Protein AF-A0A2G5CGD6-F1 (afdb_monomer)

Mean predicted aligned error: 4.21 Å

pLDDT: mean 94.42, std 10.47, range [43.81, 98.75]

Solvent-accessible surface area (backbone atoms only — not comparable to full-atom values): 9700 Å² total; per-residue (Å²): 124,55,74,53,76,48,83,52,104,82,38,37,39,38,39,39,47,51,55,58,67,79,51,92,85,77,51,58,48,74,45,61,52,76,51,78,54,90,46,70,23,80,48,37,36,32,31,22,51,91,56,58,60,70,45,85,43,50,58,86,62,54,93,91,53,92,64,80,85,85,45,85,61,73,75,45,54,42,67,26,44,38,27,39,35,39,46,40,100,57,36,26,47,39,38,36,45,78,50,76,33,44,30,38,47,91,47,61,27,31,39,36,38,46,75,51,71,39,35,80,59,54,88,85,82,75,84,86,57,40,56,60,62,64,48,72,56,97,91,46,71,43,42,49,63,51,72,52,47,36,35,40,39,78,30,52,61,88,56,44,65,59,54,78,71,71,109

Organism: Aquilegia coerulea (NCBI:txid218851)

Secondary structure (DSSP, 8-state):
-EEEEEEETTEEEEEEEE-PPP-TTS--EEEEEEEE-----TTEEEEESTTS-EEEEETT--SSS----S-TTGGG-EEESSEEEEE-SSEEEEEEESS-EEEE--STTEEEEEEEEE-SS--SSS--S-S--EEEETTEEEE--EEEEEEEEEEETTTHHHHHHH-

Nearest PDB structures (foldseek):
  6b9o-assembly1_B  TM=9.948E-01  e=2.318E-19  Canavalia ensiformis
  6b9o-assembly1_A  TM=9.807E-01  e=3.921E-19  Canavalia ensiformis
  6b9p-assembly1_A  TM=9.808E-01  e=7.368E-19  Canavalia ensiformis
  6b9p-assembly1_B  TM=9.809E-01  e=3.210E-18  Canavalia ensiformis
  1o7d-assembly1_D  TM=9.656E-01  e=1.856E-15  Bos taurus

InterPro domains:
  IPR011013 Galactose mutarotase-like domain superfamily [SSF74650] (10-166)
  IPR011682 Glycosyl hydrolase family 38, C-terminal [PF07748] (28-124)
  IPR050843 Glycosyl Hydrolase Family 38 [PTHR11607] (11-166)

Structure (mmCIF, N/CA/C/O backbone):
data_AF-A0A2G5CGD6-F1
#
_entry.id   AF-A0A2G5CGD6-F1
#
loop_
_atom_site.group_PDB
_atom_site.id
_atom_site.type_symbol
_atom_site.label_atom_id
_atom_site.label_alt_id
_atom_site.label_comp_id
_atom_site.label_asym_id
_atom_site.label_entity_id
_atom_site.label_seq_id
_atom_site.pdbx_PDB_ins_code
_atom_site.Cartn_x
_atom_site.Cartn_y
_atom_site.Cartn_z
_atom_site.occupancy
_atom_site.B_iso_or_equiv
_atom_site.auth_seq_id
_atom_site.auth_comp_id
_atom_site.auth_asym_id
_atom_site.auth_atom_id
_atom_site.pdbx_PDB_model_num
ATOM 1 N N . MET A 1 1 ? 9.166 -13.775 -2.933 1.00 46.34 1 MET A N 1
ATOM 2 C CA . MET A 1 1 ? 9.048 -12.728 -1.897 1.00 46.34 1 MET A CA 1
ATOM 3 C C . MET A 1 1 ? 9.377 -13.369 -0.567 1.00 46.34 1 MET A C 1
ATOM 5 O O . MET A 1 1 ? 8.774 -14.384 -0.250 1.00 46.34 1 MET A O 1
ATOM 9 N N . TYR A 1 2 ? 10.344 -12.824 0.164 1.00 43.81 2 TYR A N 1
ATOM 10 C CA . TYR A 1 2 ? 10.668 -13.273 1.518 1.00 43.81 2 TYR A CA 1
ATOM 11 C C . TYR A 1 2 ? 10.328 -12.149 2.487 1.00 43.81 2 TYR A C 1
ATOM 13 O O . TYR A 1 2 ? 10.689 -11.003 2.223 1.00 43.81 2 TYR A O 1
ATOM 21 N N . VAL A 1 3 ? 9.619 -12.485 3.565 1.00 51.88 3 VAL A N 1
ATOM 22 C CA . VAL A 1 3 ? 9.315 -11.569 4.662 1.00 51.88 3 VAL A CA 1
ATOM 23 C C . VAL A 1 3 ? 9.821 -12.190 5.959 1.00 51.88 3 VAL A C 1
ATOM 25 O O . VAL A 1 3 ? 9.337 -13.248 6.353 1.00 51.88 3 VAL A O 1
ATOM 28 N N . CYS A 1 4 ? 10.802 -11.556 6.604 1.00 49.88 4 CYS A N 1
ATOM 29 C CA . CYS A 1 4 ? 11.382 -12.038 7.863 1.00 49.88 4 CYS A CA 1
ATOM 30 C C . CYS A 1 4 ? 10.932 -11.140 9.026 1.00 49.88 4 CYS A C 1
ATOM 32 O O . CYS A 1 4 ? 11.320 -9.964 9.041 1.00 49.88 4 CYS A O 1
ATOM 34 N N . PRO A 1 5 ? 10.136 -11.660 9.980 1.00 54.00 5 PRO A N 1
ATOM 35 C CA . PRO A 1 5 ? 9.708 -10.900 11.146 1.00 54.00 5 PRO A CA 1
ATOM 36 C C . PRO A 1 5 ? 10.813 -10.852 12.212 1.00 54.00 5 PRO A C 1
ATOM 38 O O . PRO A 1 5 ? 11.224 -11.890 12.724 1.00 54.00 5 PRO A O 1
ATOM 41 N N . ASN A 1 6 ? 11.248 -9.648 12.591 1.00 56.56 6 ASN A N 1
ATOM 42 C CA . ASN A 1 6 ? 12.047 -9.420 13.801 1.00 56.56 6 ASN A CA 1
ATOM 43 C C . ASN A 1 6 ? 11.151 -8.806 14.885 1.00 56.56 6 ASN A C 1
ATOM 45 O O . ASN A 1 6 ? 10.452 -7.821 14.630 1.00 56.56 6 ASN A O 1
ATOM 49 N N . MET A 1 7 ? 11.162 -9.386 16.088 1.00 49.62 7 MET A N 1
ATOM 50 C CA . MET A 1 7 ? 10.344 -8.933 17.215 1.00 49.62 7 MET A CA 1
ATOM 51 C C . MET A 1 7 ? 11.143 -7.967 18.094 1.00 49.62 7 MET A C 1
ATOM 53 O O . MET A 1 7 ? 12.133 -8.354 18.712 1.00 49.62 7 MET A O 1
ATOM 57 N N . TYR A 1 8 ? 10.689 -6.719 18.170 1.00 58.66 8 TYR A N 1
ATOM 58 C CA . TYR A 1 8 ? 11.123 -5.753 19.181 1.00 58.66 8 TYR A CA 1
ATOM 59 C C . TYR A 1 8 ? 9.994 -5.592 20.209 1.00 58.66 8 TYR A C 1
ATOM 61 O O . TYR A 1 8 ? 8.863 -5.971 19.904 1.00 58.66 8 TYR A O 1
ATOM 69 N N . PRO A 1 9 ? 10.237 -5.037 21.413 1.00 66.44 9 PRO A N 1
ATOM 70 C CA . PRO A 1 9 ? 9.299 -5.134 22.540 1.00 66.44 9 PRO A CA 1
ATOM 71 C C . PRO A 1 9 ? 7.857 -4.677 22.258 1.00 66.44 9 PRO A C 1
ATOM 73 O O . PRO A 1 9 ? 6.958 -5.062 22.992 1.00 66.44 9 PRO A O 1
ATOM 76 N N . ASN A 1 10 ? 7.631 -3.873 21.209 1.00 80.12 10 ASN A N 1
ATOM 77 C CA . ASN A 1 10 ? 6.362 -3.190 20.963 1.00 80.12 10 ASN A CA 1
ATOM 78 C C . ASN A 1 10 ? 5.818 -3.286 19.520 1.00 80.12 10 ASN A C 1
ATOM 80 O O . ASN A 1 10 ? 4.765 -2.714 19.263 1.00 80.12 10 ASN A O 1
ATOM 84 N N . HIS A 1 11 ? 6.519 -3.911 18.564 1.00 87.06 11 HIS A N 1
ATOM 85 C CA . HIS A 1 11 ? 6.054 -4.052 17.170 1.00 87.06 11 HIS A CA 1
ATOM 86 C C . HIS A 1 11 ? 6.848 -5.129 16.411 1.00 87.06 11 HIS A C 1
ATOM 88 O O . HIS A 1 11 ? 7.942 -5.524 16.824 1.00 87.06 11 HIS A O 1
ATOM 94 N N . TYR A 1 12 ? 6.309 -5.566 15.274 1.00 91.81 12 TYR A N 1
ATOM 95 C CA . TYR A 1 12 ? 6.983 -6.461 14.335 1.00 91.81 12 TYR A CA 1
ATOM 96 C C . TYR A 1 12 ? 7.608 -5.659 13.196 1.00 91.81 12 TYR A C 1
ATOM 98 O O . TYR A 1 12 ? 6.935 -4.824 12.591 1.00 91.81 12 TYR A O 1
ATOM 106 N N . ILE A 1 13 ? 8.873 -5.935 12.878 1.00 92.75 13 ILE A N 1
ATOM 107 C CA . ILE A 1 13 ? 9.528 -5.417 11.669 1.00 92.75 13 ILE A CA 1
ATOM 108 C C . ILE A 1 13 ? 9.489 -6.503 10.606 1.00 92.75 13 ILE A C 1
ATOM 110 O O . ILE A 1 13 ? 10.028 -7.591 10.817 1.00 92.75 13 ILE A O 1
ATOM 114 N N . LEU A 1 14 ? 8.875 -6.203 9.468 1.00 94.00 14 LEU A N 1
ATOM 115 C CA . LEU A 1 14 ? 8.778 -7.095 8.325 1.00 94.00 14 LEU A CA 1
ATOM 116 C C . LEU A 1 14 ? 9.696 -6.574 7.220 1.00 94.00 14 LEU A C 1
ATOM 118 O O . LEU A 1 14 ? 9.377 -5.613 6.521 1.00 94.00 14 LEU A O 1
ATOM 122 N N . ASN A 1 15 ? 10.851 -7.222 7.084 1.00 96.19 15 ASN A N 1
ATOM 123 C CA . ASN A 1 15 ? 11.828 -6.923 6.040 1.00 96.19 15 ASN A CA 1
ATOM 124 C C . ASN A 1 15 ? 11.405 -7.629 4.754 1.00 96.19 15 ASN A C 1
ATOM 126 O O . ASN A 1 15 ? 11.118 -8.826 4.804 1.00 96.19 15 ASN A O 1
ATOM 130 N N . PHE A 1 16 ? 11.422 -6.944 3.614 1.00 96.31 16 PHE A N 1
ATOM 131 C CA . PHE A 1 16 ? 11.119 -7.539 2.315 1.00 96.31 16 PHE A CA 1
ATOM 132 C C . PHE A 1 16 ? 12.243 -7.327 1.302 1.00 96.31 16 PHE A C 1
ATOM 134 O O . PHE A 1 16 ? 12.952 -6.321 1.311 1.00 96.31 16 PHE A O 1
ATOM 141 N N . GLN A 1 17 ? 12.353 -8.280 0.378 1.00 98.00 17 GLN A N 1
ATOM 142 C CA . GLN A 1 17 ? 13.131 -8.167 -0.852 1.00 98.00 17 GLN A CA 1
ATOM 143 C C . GLN A 1 17 ? 12.253 -8.606 -2.028 1.00 98.00 17 GLN A C 1
ATOM 145 O O . GLN A 1 17 ? 11.727 -9.727 -2.035 1.00 98.00 17 GLN A O 1
ATOM 150 N N . VAL A 1 18 ? 12.081 -7.717 -3.009 1.00 98.06 18 VAL A N 1
ATOM 151 C CA . VAL A 1 18 ? 11.249 -7.950 -4.198 1.00 98.06 18 VAL A CA 1
ATOM 1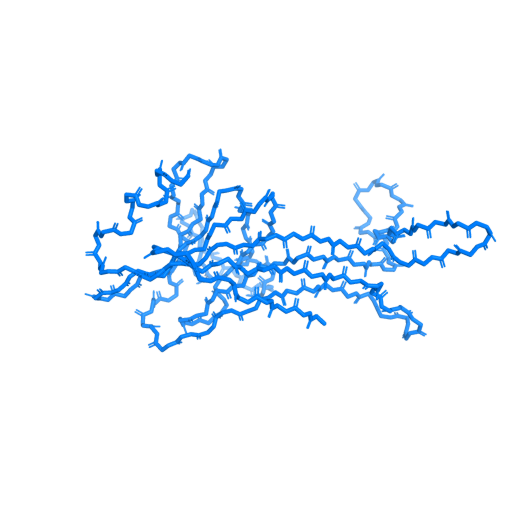52 C C . VAL A 1 18 ? 12.069 -7.664 -5.448 1.00 98.06 18 VAL A C 1
ATOM 154 O O . VAL A 1 18 ? 12.456 -6.528 -5.702 1.00 98.06 18 VAL A O 1
ATOM 157 N N . GLY A 1 19 ? 12.319 -8.714 -6.224 1.00 95.44 19 GLY A N 1
ATOM 158 C CA . GLY A 1 19 ? 13.006 -8.667 -7.509 1.00 95.44 19 GLY A CA 1
ATOM 159 C C . GLY A 1 19 ? 14.102 -9.737 -7.649 1.00 95.44 19 GLY A C 1
ATOM 160 O O . GLY A 1 19 ? 14.459 -10.364 -6.644 1.00 95.44 19 GLY A O 1
ATOM 161 N N . PRO A 1 20 ? 14.618 -9.948 -8.875 1.00 97.31 20 PRO A N 1
ATOM 162 C CA . PRO A 1 20 ? 14.135 -9.359 -10.129 1.00 97.31 20 PRO A CA 1
ATOM 163 C C . PRO A 1 20 ? 12.715 -9.838 -10.467 1.00 97.31 20 PRO A C 1
ATOM 165 O O . PRO A 1 20 ? 12.409 -11.020 -10.333 1.00 97.31 20 PRO A O 1
ATOM 168 N N . ILE A 1 21 ? 11.816 -8.927 -10.859 1.00 98.00 21 ILE A N 1
ATOM 169 C CA . ILE A 1 21 ? 10.455 -9.309 -11.271 1.00 98.00 21 ILE A CA 1
ATOM 170 C C . ILE A 1 21 ? 10.551 -9.922 -12.678 1.00 98.00 21 ILE A C 1
ATOM 172 O O . ILE A 1 21 ? 10.975 -9.205 -13.595 1.00 98.00 21 ILE A O 1
ATOM 176 N N . PRO A 1 22 ? 10.197 -11.210 -12.867 1.00 97.06 22 PRO A N 1
ATOM 177 C CA . PRO A 1 22 ? 10.330 -11.877 -14.158 1.00 97.06 22 PRO A CA 1
ATOM 178 C C . PRO A 1 22 ? 9.308 -11.324 -15.150 1.00 97.06 22 PRO A C 1
ATOM 180 O O . PRO A 1 22 ? 8.155 -11.082 -14.786 1.00 97.06 22 PRO A O 1
ATOM 183 N N . ILE A 1 23 ? 9.734 -11.136 -16.398 1.00 96.94 23 ILE A N 1
ATOM 184 C CA . ILE A 1 23 ? 8.904 -10.608 -17.496 1.00 96.94 23 ILE A CA 1
ATOM 185 C C . ILE A 1 23 ? 8.997 -11.460 -18.768 1.00 96.94 23 ILE A C 1
ATOM 187 O O . ILE A 1 23 ? 8.475 -11.064 -19.805 1.00 96.94 23 ILE A O 1
ATOM 191 N N . ASP A 1 24 ? 9.653 -12.621 -18.700 1.00 96.38 24 ASP A N 1
ATOM 192 C CA . ASP A 1 24 ? 9.881 -13.505 -19.856 1.00 96.38 24 ASP A CA 1
ATOM 193 C C . ASP A 1 24 ? 8.571 -14.091 -20.412 1.00 96.38 24 ASP A C 1
ATOM 195 O O . ASP A 1 24 ? 8.513 -14.556 -21.545 1.00 96.38 24 ASP A O 1
ATOM 199 N N . ASP A 1 25 ? 7.499 -14.028 -19.619 1.00 97.25 25 ASP A N 1
ATOM 200 C CA . ASP A 1 25 ? 6.131 -14.373 -20.004 1.00 97.25 25 ASP A CA 1
ATOM 201 C C . ASP A 1 25 ? 5.403 -13.253 -20.770 1.00 97.25 25 ASP A C 1
ATOM 203 O O . ASP A 1 25 ? 4.252 -13.432 -21.164 1.00 97.25 25 ASP A O 1
ATOM 207 N N . GLY A 1 26 ? 6.038 -12.094 -20.973 1.00 97.19 26 GLY A N 1
ATOM 208 C CA . GLY A 1 26 ? 5.420 -10.934 -21.616 1.00 97.19 26 GLY A CA 1
ATOM 209 C C . GLY A 1 26 ? 4.326 -10.270 -20.772 1.00 97.19 26 GLY A C 1
ATOM 210 O O . GLY A 1 26 ? 3.532 -9.495 -21.307 1.00 97.19 26 GLY A O 1
ATOM 211 N N . ILE A 1 27 ? 4.266 -10.548 -19.463 1.00 97.88 27 ILE A N 1
ATOM 212 C CA . ILE A 1 27 ? 3.242 -10.019 -18.554 1.00 97.88 27 ILE A CA 1
ATOM 213 C C . ILE A 1 27 ? 3.889 -9.071 -17.538 1.00 97.88 27 ILE A C 1
ATOM 215 O O . ILE A 1 27 ? 4.728 -9.478 -16.730 1.00 97.88 27 ILE A O 1
ATOM 219 N N . GLY A 1 28 ? 3.455 -7.806 -17.539 1.00 97.75 28 GLY A N 1
ATOM 220 C CA . GLY A 1 28 ? 3.799 -6.834 -16.496 1.00 97.75 28 GLY A CA 1
ATOM 221 C C . GLY A 1 28 ? 3.198 -7.221 -15.141 1.00 97.75 28 GLY A C 1
ATOM 222 O O . GLY A 1 28 ? 2.097 -7.768 -15.080 1.00 97.75 28 GLY A O 1
ATOM 223 N N . LYS A 1 29 ? 3.920 -6.965 -14.048 1.00 98.50 29 LYS A N 1
ATOM 224 C CA . LYS A 1 29 ? 3.542 -7.415 -12.700 1.00 98.50 29 LYS A CA 1
ATOM 225 C C . LYS A 1 29 ? 3.669 -6.290 -11.687 1.00 98.50 29 LYS A C 1
ATOM 227 O O . LYS A 1 29 ? 4.670 -5.576 -11.643 1.00 98.50 29 LYS A O 1
ATOM 232 N N . GLU A 1 30 ? 2.672 -6.201 -10.821 1.00 98.38 30 GLU A N 1
ATOM 233 C CA . GLU A 1 30 ? 2.642 -5.319 -9.660 1.00 98.38 30 GLU A CA 1
ATOM 234 C C . GLU A 1 30 ? 2.560 -6.208 -8.418 1.00 98.38 30 GLU A C 1
ATOM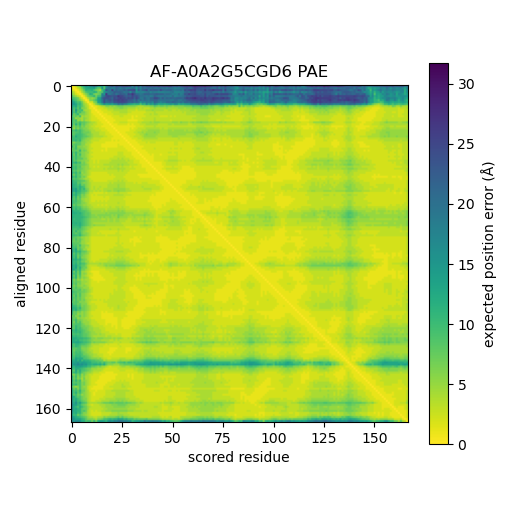 236 O O . GLU A 1 30 ? 1.640 -7.010 -8.271 1.00 98.38 30 GLU A O 1
ATOM 241 N N . VAL A 1 31 ? 3.572 -6.138 -7.559 1.00 98.31 31 VAL A N 1
ATOM 242 C CA . VAL A 1 31 ? 3.731 -7.031 -6.409 1.00 98.31 31 VAL A CA 1
ATOM 243 C C . VAL A 1 31 ? 3.267 -6.307 -5.157 1.00 98.31 31 VAL A C 1
ATOM 245 O O . VAL A 1 31 ? 3.812 -5.261 -4.802 1.00 98.31 31 VAL A O 1
ATOM 248 N N . ALA A 1 32 ? 2.300 -6.893 -4.458 1.00 97.94 32 ALA A N 1
ATOM 249 C CA . ALA A 1 32 ? 1.792 -6.386 -3.192 1.00 97.94 32 ALA A CA 1
ATOM 250 C C . ALA A 1 32 ? 1.976 -7.403 -2.060 1.00 97.94 32 ALA A C 1
ATOM 252 O O . ALA A 1 32 ? 1.938 -8.614 -2.278 1.00 97.94 32 ALA A O 1
ATOM 253 N N . THR A 1 33 ? 2.165 -6.898 -0.842 1.00 97.88 33 THR A N 1
ATOM 254 C CA . THR A 1 33 ? 1.980 -7.679 0.386 1.00 97.88 33 THR A CA 1
ATOM 255 C C . THR A 1 33 ? 0.541 -7.532 0.850 1.00 97.88 33 THR A C 1
ATOM 257 O O . THR A 1 33 ? -0.010 -6.434 0.784 1.00 97.88 33 THR A O 1
ATOM 260 N N . GLN A 1 34 ? -0.047 -8.610 1.355 1.00 97.88 34 GLN A N 1
ATOM 261 C CA . GLN A 1 34 ? -1.403 -8.620 1.887 1.00 97.88 34 GLN A CA 1
ATOM 262 C C . GLN A 1 34 ? -1.377 -9.149 3.322 1.00 97.88 34 GLN A C 1
ATOM 264 O O . GLN A 1 34 ? -0.803 -10.201 3.599 1.00 97.88 34 GLN A O 1
ATOM 269 N N . ILE A 1 35 ? -1.989 -8.401 4.234 1.00 97.56 35 ILE A N 1
ATOM 270 C CA . ILE A 1 35 ? -2.135 -8.743 5.646 1.00 97.56 35 ILE A CA 1
ATOM 271 C C . ILE A 1 35 ? -3.618 -8.979 5.894 1.00 97.56 35 ILE A C 1
ATOM 273 O O . ILE A 1 35 ? -4.422 -8.057 5.760 1.00 97.56 35 ILE A O 1
ATOM 277 N N . THR A 1 36 ? -3.965 -10.207 6.267 1.00 97.81 36 THR A N 1
ATOM 278 C CA . THR A 1 36 ? -5.355 -10.642 6.429 1.00 97.81 36 THR A CA 1
ATOM 279 C C . THR A 1 36 ? -5.617 -11.047 7.871 1.00 97.81 36 THR A C 1
ATOM 281 O O . THR A 1 36 ? -4.860 -11.809 8.472 1.00 97.81 36 THR A O 1
ATOM 284 N N . THR A 1 37 ? -6.711 -10.540 8.422 1.00 97.50 37 THR A N 1
ATOM 285 C CA . THR A 1 37 ? -7.211 -10.819 9.765 1.00 97.50 37 THR A CA 1
ATOM 286 C C . THR A 1 37 ? -8.706 -11.122 9.711 1.00 97.50 37 THR A C 1
ATOM 288 O O . THR A 1 37 ? -9.355 -11.013 8.673 1.00 97.50 37 THR A O 1
ATOM 291 N N . THR A 1 38 ? -9.281 -11.495 10.851 1.00 97.50 38 THR A N 1
ATOM 292 C CA . THR A 1 38 ? -10.728 -11.698 11.002 1.00 97.50 38 THR A CA 1
ATOM 293 C C . THR A 1 38 ? -11.462 -10.437 11.482 1.00 97.50 38 THR A C 1
ATOM 295 O O . THR A 1 38 ? -12.601 -10.536 11.943 1.00 97.50 38 THR A O 1
ATOM 298 N N . MET A 1 39 ? -10.814 -9.264 11.448 1.00 97.81 39 MET A N 1
ATOM 299 C CA . MET A 1 39 ? -11.381 -8.009 11.955 1.00 97.81 39 MET A CA 1
ATOM 300 C C . MET A 1 39 ? -12.576 -7.551 11.115 1.00 97.81 39 MET A C 1
ATOM 302 O O . MET A 1 39 ? -12.530 -7.521 9.884 1.00 97.81 39 MET A O 1
ATOM 306 N N . LYS A 1 40 ? -13.645 -7.124 11.790 1.00 98.00 40 LYS A N 1
ATOM 307 C CA . LYS A 1 40 ? -14.856 -6.600 11.141 1.00 98.00 40 LYS A CA 1
ATOM 308 C C . LYS A 1 40 ? -14.737 -5.092 10.954 1.00 98.00 40 LYS A C 1
ATOM 310 O O . LYS A 1 40 ? -15.201 -4.317 11.782 1.00 98.00 40 LYS A O 1
ATOM 315 N N . THR A 1 41 ? -14.110 -4.703 9.854 1.00 98.06 41 THR A N 1
ATOM 316 C CA . THR A 1 41 ? -13.737 -3.308 9.551 1.00 98.06 41 THR A CA 1
ATOM 317 C C . THR A 1 41 ? -14.802 -2.540 8.773 1.00 98.06 41 THR A C 1
ATOM 319 O O . THR A 1 41 ? -14.696 -1.326 8.618 1.00 98.06 41 THR A O 1
ATOM 322 N N . ASN A 1 42 ? -15.855 -3.217 8.299 1.00 98.00 42 ASN A N 1
ATOM 323 C CA . ASN A 1 42 ? -17.004 -2.607 7.631 1.00 98.00 42 ASN A CA 1
ATOM 324 C C . ASN A 1 42 ? -16.575 -1.671 6.490 1.00 98.00 42 ASN A C 1
ATOM 326 O O . ASN A 1 42 ? -16.908 -0.479 6.476 1.00 98.00 42 ASN A O 1
ATOM 330 N N . LYS A 1 43 ? -15.769 -2.207 5.563 1.00 98.31 43 LYS A N 1
ATOM 331 C CA . LYS A 1 43 ? -15.201 -1.492 4.407 1.00 98.31 43 LYS A CA 1
ATOM 332 C C . LYS A 1 43 ? -14.320 -0.279 4.740 1.00 98.31 43 LYS A C 1
ATOM 334 O O . LYS A 1 43 ? -13.949 0.453 3.821 1.00 98.31 43 LYS A O 1
ATOM 339 N N . THR A 1 44 ? -14.021 -0.030 6.013 1.00 98.62 44 THR A N 1
ATOM 340 C CA . THR A 1 44 ? -13.358 1.190 6.476 1.00 98.62 44 THR A CA 1
ATOM 341 C C . THR A 1 44 ? -11.899 0.928 6.814 1.00 98.62 44 THR A C 1
ATOM 343 O O . THR A 1 44 ? -11.564 -0.025 7.513 1.00 98.62 44 THR A O 1
ATOM 346 N N . PHE A 1 45 ? -11.038 1.827 6.358 1.00 98.75 45 PHE A N 1
ATOM 347 C CA . PHE A 1 45 ? -9.629 1.886 6.723 1.00 98.75 45 PHE A CA 1
ATOM 348 C C . PHE A 1 45 ? -9.171 3.344 6.705 1.00 98.75 45 PHE A C 1
ATOM 350 O O . PHE A 1 45 ? -9.902 4.233 6.266 1.00 98.75 45 PHE A O 1
ATOM 357 N N . TYR A 1 46 ? -7.970 3.612 7.192 1.00 98.75 46 TYR A N 1
ATOM 358 C CA . TYR A 1 46 ? -7.458 4.965 7.350 1.00 98.75 46 TYR A CA 1
ATOM 359 C C . TYR A 1 46 ? -6.052 5.052 6.782 1.00 98.75 46 TYR A C 1
ATOM 361 O O . TYR A 1 46 ? -5.234 4.165 7.009 1.00 98.75 46 TYR A O 1
ATOM 369 N N . THR A 1 47 ? -5.762 6.133 6.065 1.00 98.75 47 THR A N 1
ATOM 370 C CA . THR A 1 47 ? -4.446 6.380 5.460 1.00 98.75 47 THR A CA 1
ATOM 371 C C . THR A 1 47 ? -3.966 7.768 5.834 1.00 98.75 47 THR A C 1
ATOM 373 O O . THR A 1 47 ? -4.784 8.685 5.935 1.00 98.75 47 THR A O 1
ATOM 376 N N . ASP A 1 48 ? -2.664 7.957 6.001 1.00 98.50 48 ASP A N 1
ATOM 377 C CA . ASP A 1 48 ? -2.120 9.293 6.231 1.00 98.50 48 ASP A CA 1
ATOM 378 C C . ASP A 1 48 ? -2.282 10.226 5.014 1.00 98.50 48 ASP A C 1
ATOM 380 O O . ASP A 1 48 ? -2.479 9.788 3.877 1.00 98.50 48 ASP A O 1
ATOM 384 N N . SER A 1 49 ? -2.176 11.530 5.264 1.00 98.12 49 SER A N 1
ATOM 385 C CA . SER A 1 49 ? -1.946 12.558 4.252 1.00 98.12 49 SER A CA 1
ATOM 386 C C . SER A 1 49 ? -0.576 13.182 4.485 1.00 98.12 49 SER A C 1
ATOM 388 O O . SER A 1 49 ? -0.396 13.956 5.427 1.00 98.12 49 SER A O 1
ATOM 390 N N . ASN A 1 50 ? 0.398 12.840 3.638 1.00 97.31 50 ASN A N 1
ATOM 391 C CA . ASN A 1 50 ? 1.776 13.348 3.709 1.00 97.31 50 ASN A CA 1
ATOM 392 C C . ASN A 1 50 ? 2.414 13.184 5.103 1.00 97.31 50 ASN A C 1
ATOM 394 O O . ASN A 1 50 ? 3.094 14.082 5.596 1.00 97.31 50 ASN A O 1
ATOM 398 N N . GLY A 1 51 ? 2.141 12.061 5.767 1.00 95.50 51 GLY A N 1
ATOM 399 C CA . GLY A 1 51 ? 2.631 11.754 7.109 1.00 95.50 51 GLY A CA 1
ATOM 400 C C . GLY A 1 51 ? 1.978 12.541 8.248 1.00 95.50 51 GLY A C 1
ATOM 401 O O . GLY A 1 51 ? 2.422 12.458 9.394 1.00 95.50 51 GLY A O 1
ATOM 402 N N . ARG A 1 52 ? 0.911 13.295 7.967 1.00 95.75 52 ARG A N 1
ATOM 403 C CA . ARG A 1 52 ? 0.171 14.086 8.957 1.00 95.75 52 ARG A CA 1
ATOM 404 C C . ARG A 1 52 ? -1.138 13.397 9.312 1.00 95.75 52 ARG A C 1
ATOM 406 O O . ARG A 1 52 ? -1.109 12.305 9.873 1.00 95.75 52 ARG A O 1
ATOM 413 N N . ASP A 1 53 ? -2.275 14.036 9.089 1.00 97.44 53 ASP A N 1
ATOM 414 C CA . ASP A 1 53 ? -3.589 13.552 9.499 1.00 97.44 53 ASP A CA 1
ATOM 415 C C . ASP A 1 53 ? -3.956 12.225 8.829 1.00 97.44 53 ASP A C 1
ATOM 417 O O . ASP A 1 53 ? -3.595 11.976 7.680 1.00 97.44 53 ASP A O 1
ATOM 421 N N . PHE A 1 54 ? -4.680 11.372 9.558 1.00 98.25 54 PHE A N 1
ATOM 422 C CA . PHE A 1 54 ? -5.255 10.151 9.001 1.00 98.25 54 PHE A CA 1
ATOM 423 C C . PHE A 1 54 ? -6.646 10.451 8.452 1.00 98.25 54 PHE A C 1
ATOM 425 O O . PHE A 1 54 ? -7.504 10.984 9.153 1.00 98.25 54 PHE A O 1
ATOM 432 N N . ILE A 1 55 ? -6.869 10.083 7.196 1.00 98.38 55 ILE A N 1
ATOM 433 C CA . ILE A 1 55 ? -8.130 10.285 6.493 1.00 98.38 55 ILE A CA 1
ATOM 434 C C . ILE A 1 55 ? -8.863 8.950 6.414 1.00 98.38 55 ILE A C 1
ATOM 436 O O . ILE A 1 55 ? -8.304 7.947 5.966 1.00 98.38 55 ILE A O 1
ATOM 440 N N . LYS A 1 56 ? -10.138 8.957 6.811 1.00 98.56 56 LYS A N 1
ATOM 441 C CA . LYS A 1 56 ? -11.037 7.812 6.670 1.00 98.56 56 LYS A CA 1
ATOM 442 C C . LYS A 1 56 ? -11.288 7.507 5.194 1.00 98.56 56 LYS A C 1
ATOM 444 O O . LYS A 1 56 ? -11.710 8.377 4.431 1.00 98.56 56 LYS A O 1
ATOM 449 N N . ARG A 1 57 ? -11.069 6.256 4.806 1.00 98.50 57 ARG A N 1
ATOM 450 C CA . ARG A 1 57 ? -11.348 5.695 3.483 1.00 98.50 57 ARG A CA 1
ATOM 451 C C . ARG A 1 57 ? -12.431 4.630 3.620 1.00 98.50 57 ARG A C 1
ATOM 453 O O . ARG A 1 57 ? -12.427 3.853 4.571 1.00 98.50 57 ARG A O 1
ATOM 460 N N . ILE A 1 58 ? -13.369 4.610 2.678 1.00 98.56 58 ILE A N 1
ATOM 461 C CA . ILE A 1 58 ? -14.428 3.600 2.599 1.00 98.56 58 ILE A CA 1
ATOM 462 C C . ILE A 1 58 ? -14.324 2.965 1.213 1.00 98.56 58 ILE A C 1
ATOM 464 O O . ILE A 1 58 ? -14.354 3.682 0.209 1.00 98.56 58 ILE A O 1
ATOM 468 N N . ARG A 1 59 ? -14.168 1.637 1.159 1.00 98.50 59 ARG A N 1
ATOM 469 C CA . ARG A 1 59 ? -14.079 0.889 -0.104 1.00 98.50 59 ARG A CA 1
ATOM 470 C C . ARG A 1 59 ? -15.317 1.156 -0.968 1.00 98.50 59 ARG A C 1
ATOM 472 O O . ARG A 1 59 ? -16.441 1.068 -0.473 1.00 98.50 59 ARG A O 1
ATOM 479 N N . ASP A 1 60 ? -15.086 1.460 -2.245 1.00 98.31 60 ASP A N 1
ATOM 480 C CA . ASP A 1 60 ? -16.102 1.744 -3.268 1.00 98.31 60 ASP A CA 1
ATOM 481 C C . ASP A 1 60 ? -16.994 2.964 -2.975 1.00 98.31 60 ASP A C 1
ATOM 483 O O . ASP A 1 60 ? -18.156 3.008 -3.373 1.00 98.31 60 ASP A O 1
ATOM 487 N N . PHE A 1 61 ? -16.458 3.980 -2.291 1.00 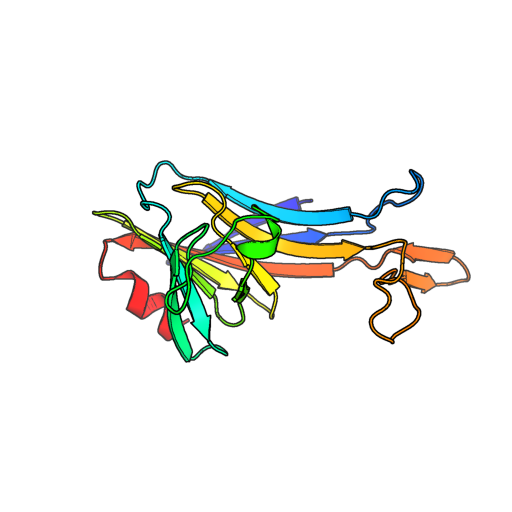98.31 61 PHE A N 1
ATOM 488 C CA . PHE A 1 61 ? -17.227 5.159 -1.884 1.00 98.31 61 PHE A CA 1
ATOM 489 C C . PHE A 1 61 ? -16.495 6.481 -2.151 1.00 98.31 61 PHE A C 1
ATOM 491 O O . PHE A 1 61 ? -15.261 6.556 -2.119 1.00 98.31 61 PHE A O 1
ATOM 498 N N . ARG A 1 62 ? -17.264 7.548 -2.397 1.00 97.50 62 ARG A N 1
ATOM 499 C CA . ARG A 1 62 ? -16.798 8.939 -2.501 1.00 97.50 62 ARG A CA 1
ATOM 500 C C . ARG A 1 62 ? -17.759 9.846 -1.740 1.00 97.50 62 ARG A C 1
ATOM 502 O O . ARG A 1 62 ? -18.961 9.617 -1.754 1.00 97.50 62 ARG A O 1
ATOM 509 N N . THR A 1 63 ? -17.220 10.857 -1.063 1.00 96.38 63 THR A N 1
ATOM 510 C CA . THR A 1 63 ? -18.013 11.805 -0.263 1.00 96.38 63 THR A CA 1
ATOM 511 C C . THR A 1 63 ? -18.776 12.799 -1.125 1.00 96.38 63 THR A C 1
ATOM 513 O O . THR A 1 63 ? -19.881 13.189 -0.765 1.00 96.38 63 THR A O 1
ATOM 516 N N . ASP A 1 64 ? -18.193 13.193 -2.257 1.00 97.00 64 ASP A N 1
ATOM 517 C CA . ASP A 1 64 ? -18.640 14.382 -2.986 1.00 97.00 64 ASP A CA 1
ATOM 518 C C . ASP A 1 64 ? -19.534 14.038 -4.192 1.00 97.00 64 ASP A C 1
ATOM 520 O O . ASP A 1 64 ? -20.161 14.924 -4.769 1.00 97.00 64 ASP A O 1
ATOM 524 N N . TRP A 1 65 ? -19.609 12.761 -4.589 1.00 97.00 65 TRP A N 1
ATOM 525 C CA . TRP A 1 65 ? -20.467 12.288 -5.681 1.00 97.00 65 TRP A CA 1
ATOM 526 C C . TRP A 1 65 ? -20.797 10.796 -5.557 1.00 97.00 65 TRP A C 1
ATOM 528 O O . TRP A 1 65 ? -20.097 10.042 -4.881 1.00 97.00 65 TRP A O 1
ATOM 538 N N . ASP A 1 66 ? -21.838 10.359 -6.271 1.00 97.19 66 ASP A N 1
ATOM 539 C CA . ASP A 1 66 ? -22.205 8.945 -6.379 1.00 97.19 66 ASP A CA 1
ATOM 540 C C . ASP A 1 66 ? -21.245 8.190 -7.318 1.00 97.19 66 ASP A C 1
ATOM 542 O O . ASP A 1 66 ? -21.180 8.447 -8.526 1.00 97.19 66 ASP A O 1
ATOM 546 N N . LEU A 1 67 ? -20.444 7.283 -6.754 1.00 96.75 67 LEU A N 1
ATOM 547 C CA . LEU A 1 67 ? -19.389 6.582 -7.479 1.00 96.75 67 LEU A CA 1
ATOM 548 C C . LEU A 1 67 ? -19.943 5.384 -8.257 1.00 96.75 67 LEU A C 1
ATOM 550 O O . LEU A 1 67 ? -20.358 4.381 -7.686 1.00 96.75 67 LEU A O 1
ATOM 554 N N . GLN A 1 68 ? -19.783 5.419 -9.578 1.00 97.75 68 GLN A N 1
ATOM 555 C CA . GLN A 1 68 ? -19.937 4.236 -10.425 1.00 97.75 68 GLN A CA 1
ATOM 556 C C . GLN A 1 68 ? -18.624 3.441 -10.451 1.00 97.75 68 GLN A C 1
ATOM 558 O O . GLN A 1 68 ? -17.636 3.862 -11.064 1.00 97.75 68 GLN A O 1
ATOM 563 N N . VAL A 1 69 ? -18.593 2.294 -9.769 1.00 96.94 69 VAL A N 1
ATOM 564 C CA . VAL A 1 69 ? -17.382 1.472 -9.614 1.00 96.94 69 VAL A CA 1
ATOM 565 C C . VAL A 1 69 ? -17.024 0.788 -10.935 1.00 96.94 69 VAL A C 1
ATOM 567 O O . VAL A 1 69 ? -17.640 -0.196 -11.332 1.00 96.94 69 VAL A O 1
ATOM 570 N N . LYS A 1 70 ? -15.995 1.301 -11.617 1.00 97.44 70 LYS A N 1
ATOM 571 C CA . LYS A 1 70 ? -15.439 0.696 -12.845 1.00 97.44 70 LYS A CA 1
ATOM 572 C C . LYS A 1 70 ? -14.172 -0.124 -12.605 1.00 97.44 70 LYS A C 1
ATOM 574 O O . LYS A 1 70 ? -13.826 -0.960 -13.429 1.00 97.44 70 LYS A O 1
ATOM 579 N N . GLN A 1 71 ? -13.455 0.167 -11.522 1.00 97.38 71 GLN A N 1
ATOM 580 C CA . GLN A 1 71 ? -12.160 -0.424 -11.186 1.00 97.38 71 GLN A CA 1
ATOM 581 C C . GLN A 1 71 ? -12.134 -0.731 -9.680 1.00 97.38 71 GLN A C 1
ATOM 583 O O . GLN A 1 71 ? -11.719 0.128 -8.901 1.00 97.38 71 GLN A O 1
ATOM 588 N N . PRO A 1 72 ? -12.601 -1.920 -9.254 1.00 97.38 72 PRO A N 1
ATOM 589 C CA . PRO A 1 72 ? -12.803 -2.245 -7.836 1.00 97.38 72 PRO A CA 1
ATOM 590 C C . PRO A 1 72 ? -11.495 -2.374 -7.041 1.00 97.38 72 PRO A C 1
ATOM 592 O O . PRO A 1 72 ? -11.499 -2.271 -5.819 1.00 97.38 72 PRO A O 1
ATOM 595 N N . VAL A 1 73 ? -10.364 -2.571 -7.723 1.00 98.19 73 VAL A N 1
ATOM 596 C CA . VAL A 1 73 ? -9.034 -2.592 -7.100 1.00 98.19 73 VAL A CA 1
ATOM 597 C C . VAL A 1 73 ? -8.399 -1.207 -7.181 1.00 98.19 73 VAL A C 1
ATOM 599 O O . VAL A 1 73 ? -8.282 -0.514 -6.173 1.00 98.19 73 VAL A O 1
ATOM 602 N N . ALA A 1 74 ? -8.066 -0.751 -8.393 1.00 97.94 74 ALA A N 1
ATOM 603 C CA . ALA A 1 74 ? -7.332 0.500 -8.592 1.00 97.94 74 ALA A CA 1
ATOM 604 C C . ALA A 1 74 ? -8.063 1.733 -8.030 1.00 97.94 74 ALA A C 1
ATOM 606 O O . ALA A 1 74 ? -7.425 2.641 -7.505 1.00 97.94 74 ALA A O 1
ATOM 607 N N . GLY A 1 75 ? -9.400 1.757 -8.068 1.00 98.12 75 GLY A N 1
ATOM 608 C CA . GLY A 1 75 ? -10.199 2.854 -7.516 1.00 98.12 75 GLY A CA 1
ATOM 609 C C . GLY A 1 75 ? -10.152 2.972 -5.988 1.00 98.12 75 GLY A C 1
ATOM 610 O O . GLY A 1 75 ? -10.610 3.983 -5.453 1.00 98.12 75 GLY A O 1
ATOM 611 N N . ASN A 1 76 ? -9.610 1.972 -5.291 1.00 98.62 76 ASN A N 1
ATOM 612 C CA . ASN A 1 76 ? -9.515 1.922 -3.833 1.00 98.62 76 ASN A CA 1
ATOM 613 C C . ASN A 1 76 ? -8.070 2.007 -3.318 1.00 98.62 76 ASN A C 1
ATOM 615 O O . ASN A 1 76 ? -7.855 1.900 -2.111 1.00 98.62 76 ASN A O 1
ATOM 619 N N . TYR A 1 77 ? -7.085 2.203 -4.195 1.00 98.62 77 TYR A N 1
ATOM 620 C CA . TYR A 1 77 ? -5.704 2.455 -3.792 1.00 98.62 77 TYR A CA 1
ATOM 621 C C . TYR A 1 77 ? -5.493 3.924 -3.408 1.00 98.62 77 TYR A C 1
ATOM 623 O O . TYR A 1 77 ? -5.945 4.835 -4.104 1.00 98.62 77 TYR A O 1
ATOM 631 N N . TYR A 1 78 ? -4.770 4.149 -2.311 1.00 98.75 78 TYR A N 1
ATOM 632 C CA . TYR A 1 78 ? -4.436 5.473 -1.784 1.00 98.75 78 TYR A CA 1
ATOM 633 C C . TYR A 1 78 ? -2.927 5.592 -1.514 1.00 98.75 78 TYR A C 1
ATOM 635 O O . TYR A 1 78 ? -2.275 4.577 -1.246 1.00 98.75 78 TYR A O 1
ATOM 643 N N . PRO A 1 79 ? -2.357 6.812 -1.574 1.00 98.62 79 PRO A N 1
ATOM 644 C CA . PRO A 1 79 ? -0.960 7.041 -1.220 1.00 98.62 79 PRO A CA 1
ATOM 645 C C . PRO A 1 79 ? -0.755 6.900 0.292 1.00 98.62 79 PRO A C 1
ATOM 647 O O . PRO A 1 79 ? -1.505 7.483 1.076 1.00 98.62 79 PRO A O 1
ATOM 650 N N . ILE A 1 80 ? 0.280 6.160 0.682 1.00 98.62 80 ILE A N 1
ATOM 651 C CA . ILE A 1 80 ? 0.693 5.931 2.070 1.00 98.62 80 ILE A CA 1
ATOM 652 C C . ILE A 1 80 ? 2.122 6.445 2.223 1.00 98.62 80 ILE A C 1
ATOM 654 O O . ILE A 1 80 ? 2.999 5.977 1.501 1.00 98.62 80 ILE A O 1
ATOM 658 N N . ASN A 1 81 ? 2.373 7.386 3.136 1.00 98.25 81 ASN A N 1
ATOM 659 C CA . ASN A 1 81 ? 3.721 7.932 3.378 1.00 98.25 81 ASN A CA 1
ATOM 660 C C . ASN A 1 81 ? 4.220 7.676 4.801 1.00 98.25 81 ASN A C 1
ATOM 662 O O . ASN A 1 81 ? 5.419 7.528 5.004 1.00 98.25 81 ASN A O 1
ATOM 666 N N . LEU A 1 82 ? 3.311 7.640 5.774 1.00 98.00 82 LEU A N 1
ATOM 667 C CA . LEU A 1 82 ? 3.582 7.244 7.156 1.00 98.00 82 LEU A CA 1
ATOM 668 C C . LEU A 1 82 ? 3.019 5.853 7.413 1.00 98.00 82 LEU A C 1
ATOM 670 O O . LEU A 1 82 ? 3.723 4.984 7.922 1.00 98.00 82 LEU A O 1
ATOM 674 N N . GLY A 1 83 ? 1.752 5.632 7.064 1.00 98.06 83 GLY A N 1
ATOM 675 C CA . GLY A 1 83 ? 1.104 4.366 7.339 1.00 98.06 83 GLY A CA 1
ATOM 676 C C . GLY A 1 83 ? -0.390 4.347 7.067 1.00 98.06 83 GLY A C 1
ATOM 677 O O . GLY A 1 83 ? -1.030 5.347 6.732 1.00 98.06 83 GLY A O 1
ATOM 678 N N . LEU A 1 84 ? -0.947 3.162 7.256 1.00 98.62 84 LEU A N 1
ATOM 679 C CA . LEU A 1 84 ? -2.371 2.891 7.221 1.00 98.62 84 LEU A CA 1
ATOM 680 C C . LEU A 1 84 ? -2.767 2.075 8.441 1.00 98.62 84 LEU A C 1
ATOM 682 O O . LEU A 1 84 ? -1.954 1.349 9.019 1.00 98.62 84 LEU A O 1
ATOM 686 N N . TYR A 1 85 ? -4.024 2.187 8.833 1.00 98.62 85 TYR A N 1
ATOM 687 C CA . TYR A 1 85 ? -4.573 1.326 9.865 1.00 98.62 85 TYR A CA 1
ATOM 688 C C . TYR A 1 85 ? -6.029 0.988 9.578 1.00 98.62 85 TYR A C 1
ATOM 690 O O . TYR A 1 85 ? -6.719 1.661 8.807 1.00 98.62 85 TYR A O 1
ATOM 698 N N . MET A 1 86 ? -6.493 -0.066 10.228 1.00 98.44 86 MET A N 1
ATOM 699 C CA . MET A 1 86 ? -7.898 -0.433 10.287 1.00 98.44 86 MET A CA 1
ATOM 700 C C . MET A 1 86 ? -8.260 -0.806 11.719 1.00 98.44 86 MET A C 1
ATOM 702 O O . MET A 1 86 ? -7.396 -1.197 12.508 1.00 98.44 86 MET A O 1
ATOM 706 N N . GLU A 1 87 ? -9.534 -0.680 12.053 1.00 98.12 87 GLU A N 1
ATOM 707 C CA . GLU A 1 87 ? -10.033 -0.911 13.403 1.00 98.12 87 GLU A CA 1
ATOM 708 C C . GLU A 1 87 ? -11.356 -1.675 13.363 1.00 98.12 87 GLU A C 1
ATOM 710 O O . GLU A 1 87 ? -12.118 -1.584 12.396 1.00 98.12 87 GLU A O 1
ATOM 715 N N . ASP A 1 88 ? -11.614 -2.448 14.411 1.00 97.62 88 ASP A N 1
ATOM 716 C CA . ASP A 1 88 ? -12.934 -2.992 14.712 1.00 97.62 88 ASP A CA 1
ATOM 717 C C . ASP A 1 88 ? -13.404 -2.496 16.090 1.00 97.62 88 ASP A C 1
ATOM 719 O O . ASP A 1 88 ? -12.895 -1.512 16.622 1.00 97.62 88 ASP A O 1
ATOM 723 N N . SER A 1 89 ? -14.402 -3.147 16.692 1.00 97.19 89 SER A N 1
ATOM 724 C CA . SER A 1 89 ? -14.941 -2.716 17.987 1.00 97.19 89 SER A CA 1
ATOM 725 C C . SER A 1 89 ? -13.993 -2.898 19.177 1.00 97.19 89 SER A C 1
ATOM 727 O O . SER A 1 89 ? -14.335 -2.460 20.277 1.00 97.19 89 SER A O 1
ATOM 729 N N . LYS A 1 90 ? -12.847 -3.570 19.007 1.00 96.88 90 LYS A N 1
ATOM 730 C CA . LYS A 1 90 ? -11.929 -3.921 20.104 1.00 96.88 90 LYS A CA 1
ATOM 731 C C . LYS A 1 90 ? -10.467 -3.629 19.799 1.00 96.88 90 LYS A C 1
ATOM 733 O O . LYS A 1 90 ? -9.690 -3.450 20.738 1.00 96.88 90 LYS A O 1
ATOM 738 N N . THR A 1 91 ? -10.077 -3.638 18.532 1.00 97.50 91 THR A N 1
ATOM 739 C CA . THR A 1 91 ? -8.674 -3.725 18.137 1.00 97.50 91 THR A CA 1
ATOM 740 C C . THR A 1 91 ? -8.366 -2.783 16.982 1.00 97.50 91 THR A C 1
ATOM 742 O O . THR A 1 91 ? -9.176 -2.598 16.078 1.00 97.50 91 THR A O 1
ATOM 745 N N . GLU A 1 92 ? -7.156 -2.233 16.995 1.00 97.62 92 GLU A N 1
ATOM 746 C CA . GLU A 1 92 ? -6.532 -1.514 15.890 1.00 97.62 92 GLU A CA 1
ATOM 747 C C . GLU A 1 92 ? -5.365 -2.340 15.344 1.00 97.62 92 GLU A C 1
ATOM 749 O O . GLU A 1 92 ? -4.509 -2.796 16.104 1.00 97.62 92 GLU A O 1
ATOM 754 N N . LEU A 1 93 ? -5.295 -2.500 14.022 1.00 97.81 93 LEU A N 1
ATOM 755 C CA . LEU A 1 93 ? -4.110 -3.011 13.335 1.00 97.81 93 LEU A CA 1
ATOM 756 C C . LEU A 1 93 ? -3.496 -1.876 12.520 1.00 97.81 93 LEU A C 1
ATOM 758 O O . LEU A 1 93 ? -4.128 -1.350 11.604 1.00 97.81 93 LEU A O 1
ATOM 762 N N . SER A 1 94 ? -2.255 -1.526 12.848 1.00 98.00 94 SER A N 1
ATOM 763 C CA . SER A 1 94 ? -1.503 -0.446 12.212 1.00 98.00 94 SER A CA 1
ATOM 764 C C . SER A 1 94 ? -0.316 -0.986 11.430 1.00 98.00 94 SER A C 1
ATOM 766 O O . SER A 1 94 ? 0.397 -1.874 11.907 1.00 98.00 94 SER A O 1
ATOM 768 N N . VAL A 1 95 ? -0.078 -0.401 10.258 1.00 98.00 95 VAL A N 1
ATOM 769 C CA . VAL A 1 95 ? 1.096 -0.661 9.427 1.00 98.00 95 VAL A CA 1
ATOM 770 C C . VAL A 1 95 ? 1.772 0.662 9.086 1.00 98.00 95 VAL A C 1
ATOM 772 O O . VAL A 1 95 ? 1.138 1.545 8.510 1.00 98.00 95 VAL A O 1
ATOM 775 N N . LEU A 1 96 ? 3.053 0.796 9.430 1.00 97.88 96 LEU A N 1
ATOM 776 C CA . LEU A 1 96 ? 3.896 1.930 9.039 1.00 97.88 96 LEU A CA 1
ATOM 777 C C . LEU A 1 96 ? 4.868 1.512 7.937 1.00 97.88 96 LEU A C 1
ATOM 779 O O . LEU A 1 96 ? 5.284 0.352 7.880 1.00 97.88 96 LEU A O 1
ATOM 783 N N . VAL A 1 97 ? 5.232 2.453 7.072 1.00 98.19 97 VAL A N 1
ATOM 784 C CA . VAL A 1 97 ? 6.035 2.198 5.866 1.00 98.19 97 VAL A CA 1
ATOM 785 C C . VAL A 1 97 ? 7.378 2.925 5.928 1.00 98.19 97 VAL A C 1
ATOM 787 O O . VAL A 1 97 ? 7.483 3.986 6.5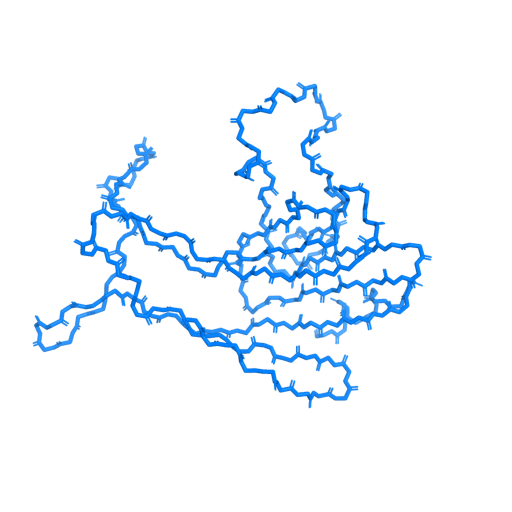33 1.00 98.19 97 VAL A O 1
ATOM 790 N N . ASP A 1 98 ? 8.413 2.355 5.305 1.00 97.44 98 ASP A N 1
ATOM 791 C CA . ASP A 1 98 ? 9.743 2.979 5.212 1.00 97.44 98 ASP A CA 1
ATOM 792 C C . ASP A 1 98 ? 9.870 4.009 4.071 1.00 97.44 98 ASP A C 1
ATOM 794 O O . ASP A 1 98 ? 10.863 4.734 3.996 1.00 97.44 98 ASP A O 1
ATOM 798 N N . ARG A 1 99 ? 8.884 4.053 3.167 1.00 97.69 99 ARG A N 1
ATOM 799 C CA . ARG A 1 99 ? 8.822 4.930 1.993 1.00 97.69 99 ARG A CA 1
ATOM 800 C C . ARG A 1 99 ? 7.383 5.105 1.521 1.00 97.69 99 ARG A C 1
ATOM 802 O O . ARG A 1 99 ? 6.506 4.324 1.888 1.00 97.69 99 ARG A O 1
ATOM 809 N N . SER A 1 100 ? 7.165 6.070 0.631 1.00 98.31 100 SER A N 1
ATOM 810 C CA . SER A 1 100 ? 5.870 6.242 -0.023 1.00 98.31 100 SER A CA 1
ATOM 811 C C . SER A 1 100 ? 5.509 5.029 -0.882 1.00 98.31 100 SER A C 1
ATOM 813 O O . SER A 1 100 ? 6.272 4.634 -1.763 1.00 98.31 100 SER A O 1
ATOM 815 N N . VAL A 1 101 ? 4.330 4.462 -0.647 1.00 98.50 101 VAL A N 1
ATOM 816 C CA . VAL A 1 101 ? 3.793 3.307 -1.382 1.00 98.50 101 VAL A CA 1
ATOM 817 C C . VAL A 1 101 ? 2.297 3.484 -1.645 1.00 98.50 101 VAL A C 1
ATOM 819 O O . VAL A 1 101 ? 1.640 4.342 -1.056 1.00 98.50 101 VAL A O 1
ATOM 822 N N . GLY A 1 102 ? 1.737 2.663 -2.533 1.00 98.62 102 GLY A N 1
ATOM 823 C CA . GLY A 1 102 ? 0.287 2.533 -2.677 1.00 98.62 102 GLY A CA 1
ATOM 824 C C . GLY A 1 102 ? -0.256 1.476 -1.718 1.00 98.62 102 GLY A C 1
ATOM 825 O O . GLY A 1 102 ? 0.337 0.405 -1.600 1.00 98.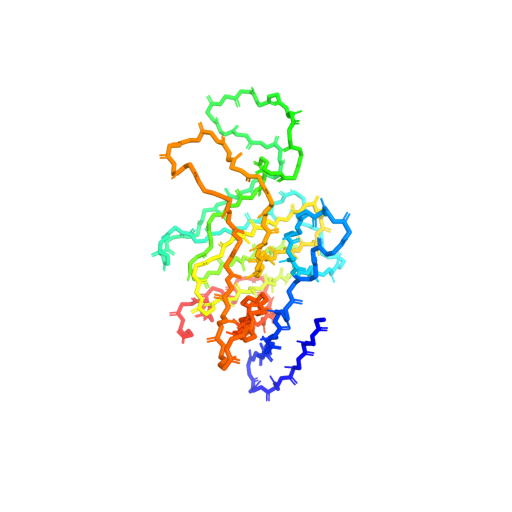62 102 GLY A O 1
ATOM 826 N N . GLY A 1 103 ? -1.391 1.738 -1.072 1.00 98.50 103 GLY A N 1
ATOM 827 C CA . GLY A 1 103 ? -2.046 0.756 -0.206 1.00 98.50 103 GLY A CA 1
ATOM 828 C C . GLY A 1 103 ? -3.568 0.824 -0.231 1.00 98.50 103 GLY A C 1
ATOM 829 O O . GLY A 1 103 ? -4.155 1.814 -0.678 1.00 98.50 103 GLY A O 1
ATOM 830 N N . SER A 1 104 ? -4.209 -0.247 0.236 1.00 98.56 104 SER A N 1
ATOM 831 C CA . SER A 1 104 ? -5.670 -0.378 0.252 1.00 98.56 104 SER A CA 1
ATOM 832 C C . SER A 1 104 ? -6.172 -1.380 1.303 1.00 98.56 104 SER A C 1
ATOM 834 O O . SER A 1 104 ? -5.391 -2.062 1.967 1.00 98.56 104 SER A O 1
ATOM 836 N N . SER A 1 105 ? -7.498 -1.482 1.415 1.00 98.38 105 SER A N 1
ATOM 837 C CA . SER A 1 105 ? -8.240 -2.556 2.076 1.00 98.38 105 SER A CA 1
ATOM 838 C C . SER A 1 105 ? -9.328 -3.069 1.124 1.00 98.38 105 SER A C 1
ATOM 840 O O . SER A 1 105 ? -10.441 -2.534 1.062 1.00 98.38 105 SER A O 1
ATOM 842 N N . LEU A 1 106 ? -9.005 -4.101 0.336 1.00 98.25 106 LEU A N 1
ATOM 843 C CA . LEU A 1 106 ? -9.903 -4.645 -0.696 1.00 98.25 106 LEU A CA 1
ATOM 844 C C . LEU A 1 106 ? -10.965 -5.612 -0.155 1.00 98.25 106 LEU A C 1
ATOM 846 O O . LEU A 1 106 ? -11.998 -5.812 -0.793 1.00 98.25 106 LEU A O 1
ATOM 850 N N . ALA A 1 107 ? -10.750 -6.161 1.038 1.00 98.38 107 ALA A N 1
ATOM 851 C CA . ALA A 1 107 ? -11.720 -6.961 1.777 1.00 98.38 107 ALA A CA 1
ATOM 852 C C . ALA A 1 107 ? -11.729 -6.546 3.253 1.00 98.38 107 ALA A C 1
ATOM 854 O O . ALA A 1 107 ? -10.792 -5.918 3.744 1.00 98.38 107 ALA A O 1
ATOM 855 N N . ASP A 1 108 ? -12.813 -6.850 3.963 1.00 98.25 108 ASP A N 1
ATOM 856 C CA . ASP A 1 108 ? -12.878 -6.565 5.396 1.00 98.25 108 ASP A CA 1
ATOM 857 C C . ASP A 1 108 ? -11.833 -7.391 6.149 1.00 98.25 108 ASP A C 1
ATOM 859 O O . ASP A 1 108 ? -11.711 -8.595 5.933 1.00 98.25 108 ASP A O 1
ATOM 863 N N . GLY A 1 109 ? -11.073 -6.726 7.020 1.00 97.94 109 GLY A N 1
ATOM 864 C CA . GLY A 1 109 ? -9.990 -7.366 7.767 1.00 97.94 109 GLY A CA 1
ATOM 865 C C . GLY A 1 109 ? -8.737 -7.585 6.919 1.00 97.94 109 GLY A C 1
ATOM 866 O O . GLY A 1 109 ? -7.812 -8.257 7.360 1.00 97.94 109 GLY A O 1
ATOM 867 N N . GLN A 1 110 ? -8.672 -7.008 5.719 1.00 98.06 110 GLN A N 1
ATOM 868 C CA . GLN A 1 110 ? -7.503 -7.068 4.855 1.00 98.06 110 GLN A CA 1
ATOM 869 C C . GLN A 1 110 ? -6.880 -5.682 4.702 1.00 98.06 110 GLN A C 1
ATOM 871 O O . GLN A 1 110 ? -7.587 -4.702 4.476 1.00 98.06 110 GLN A O 1
ATOM 876 N N . MET A 1 111 ? -5.554 -5.611 4.735 1.00 97.75 111 MET A N 1
ATOM 877 C CA . MET A 1 111 ? -4.783 -4.474 4.232 1.00 97.75 111 MET A CA 1
ATOM 878 C C . MET A 1 111 ? -3.753 -4.958 3.223 1.00 97.75 111 MET A C 1
ATOM 880 O O . MET A 1 111 ? -3.253 -6.077 3.331 1.00 97.75 111 MET A O 1
ATOM 884 N N . GLU A 1 112 ? -3.399 -4.119 2.261 1.00 98.06 112 GLU A N 1
ATOM 885 C CA . GLU A 1 112 ? -2.323 -4.415 1.321 1.00 98.06 112 GLU A CA 1
ATOM 886 C C . GLU A 1 112 ? -1.464 -3.195 1.013 1.00 98.06 112 GLU A C 1
ATOM 888 O O . GLU A 1 112 ? -1.945 -2.060 1.033 1.00 98.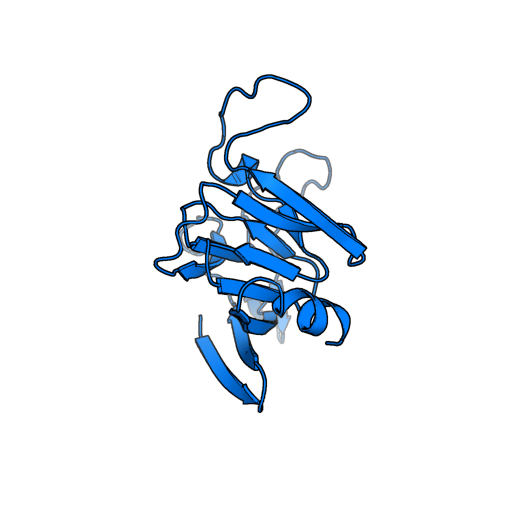06 112 GLU A O 1
ATOM 893 N N . LEU A 1 113 ? -0.188 -3.452 0.722 1.00 98.56 113 LEU A N 1
ATOM 894 C CA . LEU A 1 113 ? 0.783 -2.463 0.264 1.00 98.56 113 LEU A CA 1
ATOM 895 C C . LEU A 1 113 ? 1.422 -2.962 -1.027 1.00 98.56 113 LEU A C 1
ATOM 897 O O . LEU A 1 113 ? 1.972 -4.064 -1.061 1.00 98.56 113 LEU A O 1
ATOM 901 N N . MET A 1 114 ? 1.391 -2.149 -2.076 1.00 98.56 114 MET A N 1
ATOM 902 C CA . MET A 1 114 ? 2.135 -2.404 -3.302 1.00 98.56 114 MET A CA 1
ATOM 903 C C . MET A 1 114 ? 3.606 -2.065 -3.075 1.00 98.56 114 MET A C 1
ATOM 905 O O . MET A 1 114 ? 3.948 -0.916 -2.807 1.00 98.56 114 MET A O 1
ATOM 909 N N . LEU A 1 115 ? 4.467 -3.073 -3.169 1.00 98.12 115 LEU A N 1
ATOM 910 C CA . LEU A 1 115 ? 5.884 -2.952 -2.843 1.00 98.12 115 LEU A CA 1
ATOM 911 C C . LEU A 1 115 ? 6.722 -2.598 -4.066 1.00 98.12 115 LEU A C 1
ATOM 913 O O . LEU A 1 115 ? 7.622 -1.775 -3.964 1.00 98.12 115 LEU A O 1
ATOM 917 N N . HIS A 1 116 ? 6.449 -3.227 -5.211 1.00 98.44 116 HIS A N 1
ATOM 918 C CA . HIS A 1 116 ? 7.220 -3.017 -6.437 1.00 98.44 116 HIS A CA 1
ATOM 919 C C . HIS A 1 116 ? 6.363 -3.275 -7.674 1.00 98.44 116 HIS A C 1
ATOM 921 O O . HIS A 1 116 ? 5.397 -4.037 -7.612 1.00 98.44 116 HIS A O 1
ATOM 927 N N . ARG A 1 117 ? 6.712 -2.673 -8.807 1.00 98.19 117 ARG A N 1
ATOM 928 C CA . ARG A 1 117 ? 6.003 -2.843 -10.079 1.00 98.19 117 ARG A CA 1
ATOM 929 C C . ARG A 1 117 ? 6.970 -2.806 -11.251 1.00 98.19 117 ARG A C 1
ATOM 931 O O . ARG A 1 117 ? 7.922 -2.036 -11.253 1.00 98.19 117 ARG A O 1
ATOM 938 N N . ARG A 1 118 ? 6.699 -3.641 -12.250 1.00 98.38 118 ARG A N 1
ATOM 939 C CA . ARG A 1 118 ? 7.434 -3.691 -13.513 1.00 98.38 118 ARG A CA 1
ATOM 940 C C . ARG A 1 118 ? 6.440 -3.901 -14.647 1.00 98.38 118 ARG A C 1
ATOM 942 O O . ARG A 1 118 ? 5.795 -4.948 -14.720 1.00 98.38 118 ARG A O 1
ATOM 949 N N . LEU A 1 119 ? 6.288 -2.895 -15.497 1.00 98.25 119 LEU A N 1
ATOM 950 C CA . LEU A 1 119 ? 5.309 -2.837 -16.581 1.00 98.25 119 LEU A CA 1
ATOM 951 C C . LEU A 1 119 ? 6.024 -2.885 -17.934 1.00 98.25 119 LEU A C 1
ATOM 953 O O . LEU A 1 119 ? 7.150 -2.416 -18.062 1.00 98.25 119 LEU A O 1
ATOM 957 N N . LEU A 1 120 ? 5.365 -3.463 -18.941 1.00 97.81 120 LEU A N 1
ATOM 958 C CA . LEU A 1 120 ? 5.931 -3.660 -20.286 1.00 97.81 120 LEU A CA 1
ATOM 959 C C . LEU A 1 120 ? 5.359 -2.703 -21.336 1.00 97.81 120 LEU A C 1
ATOM 961 O O . LEU A 1 120 ? 5.794 -2.719 -22.482 1.00 97.81 120 LEU A O 1
ATOM 965 N N . PHE A 1 121 ? 4.400 -1.869 -20.937 1.00 97.62 121 PHE A N 1
ATOM 966 C CA . PHE A 1 121 ? 3.729 -0.910 -21.803 1.00 97.62 121 PHE A CA 1
ATOM 967 C C . PHE A 1 121 ? 3.679 0.459 -21.124 1.00 97.62 121 PHE A C 1
ATOM 969 O O . PHE A 1 121 ? 3.532 0.544 -19.903 1.00 97.62 121 PHE A O 1
ATOM 976 N N . ASP A 1 122 ? 3.809 1.506 -21.934 1.00 97.31 122 ASP A N 1
ATOM 977 C CA . ASP A 1 122 ? 3.561 2.896 -21.551 1.00 97.31 122 ASP A CA 1
ATOM 978 C C . ASP A 1 122 ? 2.053 3.130 -21.343 1.00 97.31 122 ASP A C 1
ATOM 980 O O . ASP A 1 122 ? 1.211 2.486 -21.975 1.00 97.31 122 ASP A O 1
ATOM 984 N N . ASP A 1 123 ? 1.705 4.052 -20.447 1.00 97.00 123 ASP A N 1
ATOM 985 C CA . ASP A 1 123 ? 0.316 4.379 -20.102 1.00 97.00 123 ASP A CA 1
ATOM 986 C C . ASP A 1 123 ? -0.269 5.540 -20.933 1.00 97.00 123 ASP A C 1
ATOM 988 O O . ASP A 1 123 ? -1.409 5.974 -20.716 1.00 97.00 123 ASP A O 1
ATOM 992 N N . SER A 1 124 ? 0.506 6.040 -21.899 1.00 97.31 124 SER A N 1
ATOM 993 C CA . SER A 1 124 ? 0.178 7.147 -22.793 1.00 97.31 124 SER A CA 1
ATOM 994 C C . SER A 1 124 ? -0.140 8.448 -22.053 1.00 97.31 124 SER A C 1
ATOM 996 O O . SER A 1 124 ? -1.024 9.208 -22.467 1.00 97.31 124 SER A O 1
ATOM 998 N N . LYS A 1 125 ? 0.573 8.719 -20.948 1.00 97.38 125 LYS A N 1
ATOM 999 C CA . LYS A 1 125 ? 0.462 9.974 -20.175 1.00 97.38 125 LYS A CA 1
ATOM 1000 C C . LYS A 1 125 ? 1.624 10.948 -20.357 1.00 97.38 125 LYS A C 1
ATOM 1002 O O . LYS A 1 125 ? 1.600 12.020 -19.757 1.00 97.38 125 LYS A O 1
ATOM 1007 N N . GLY A 1 126 ? 2.574 10.632 -21.239 1.00 97.50 126 GLY A N 1
ATOM 1008 C CA . GLY A 1 126 ? 3.562 11.589 -21.755 1.00 97.50 126 GLY A CA 1
ATOM 1009 C C . GLY A 1 126 ? 5.025 11.258 -21.464 1.00 9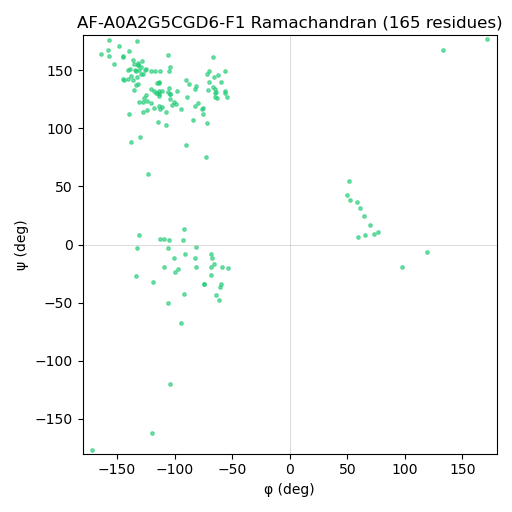7.50 126 GLY A C 1
ATOM 1010 O O . GLY A 1 126 ? 5.888 11.942 -22.002 1.00 97.50 126 GLY A O 1
ATOM 1011 N N . VAL A 1 127 ? 5.311 10.224 -20.665 1.00 97.19 127 VAL A N 1
ATOM 1012 C CA . VAL A 1 127 ? 6.691 9.758 -20.422 1.00 97.19 127 VAL A CA 1
ATOM 1013 C C . VAL A 1 127 ? 7.242 9.001 -21.636 1.00 97.19 127 VAL A C 1
ATOM 1015 O O . VAL A 1 127 ? 8.419 9.148 -21.942 1.00 97.19 127 VAL A O 1
ATOM 1018 N N . ALA A 1 128 ? 6.382 8.271 -22.363 1.00 96.50 128 ALA A N 1
ATOM 1019 C CA . ALA A 1 128 ? 6.725 7.512 -23.571 1.00 96.50 128 ALA A CA 1
ATOM 1020 C C . ALA A 1 128 ? 7.714 6.356 -23.333 1.00 96.50 128 ALA A C 1
ATOM 1022 O O . ALA A 1 128 ? 8.388 5.901 -24.257 1.00 96.50 128 ALA A O 1
ATOM 1023 N N . GLU A 1 129 ? 7.755 5.841 -22.105 1.00 97.00 129 GLU A N 1
ATOM 1024 C CA . GLU A 1 129 ? 8.564 4.695 -21.704 1.00 97.00 129 GLU A CA 1
ATOM 1025 C C . GLU A 1 129 ? 7.756 3.816 -20.744 1.00 97.00 129 GLU A C 1
ATOM 1027 O O . GLU A 1 129 ? 7.005 4.304 -19.898 1.00 97.00 129 GLU A O 1
ATOM 1032 N N . ALA A 1 130 ? 7.907 2.497 -20.861 1.00 97.38 130 ALA A N 1
ATOM 1033 C CA . ALA A 1 130 ? 7.331 1.578 -19.890 1.00 97.38 130 ALA A CA 1
ATOM 1034 C C . ALA A 1 130 ? 8.110 1.650 -18.568 1.00 97.38 130 ALA A C 1
ATOM 1036 O O . ALA A 1 130 ? 9.334 1.785 -18.569 1.00 97.38 130 ALA A O 1
ATOM 1037 N N . LEU A 1 131 ? 7.424 1.463 -17.436 1.00 98.06 131 LEU A N 1
ATOM 1038 C CA . LEU A 1 131 ? 8.075 1.344 -16.128 1.00 98.06 131 LEU A CA 1
ATOM 1039 C C . LEU A 1 131 ? 8.797 -0.011 -15.999 1.00 98.06 131 LEU A C 1
ATOM 1041 O O . LEU A 1 131 ? 8.314 -0.938 -15.345 1.00 98.06 131 LEU A O 1
ATOM 1045 N N . ASN A 1 132 ? 9.945 -0.131 -16.659 1.00 97.81 132 ASN A N 1
ATOM 1046 C CA . ASN A 1 132 ? 10.732 -1.354 -16.794 1.00 97.81 132 ASN A CA 1
ATOM 1047 C C . ASN A 1 132 ? 12.164 -1.149 -16.274 1.00 97.81 132 ASN A C 1
ATOM 1049 O O . ASN A 1 132 ? 13.134 -1.265 -17.018 1.00 97.81 132 ASN A O 1
ATOM 1053 N N . GLU A 1 133 ? 12.299 -0.823 -14.988 1.00 97.69 133 GLU A N 1
ATOM 1054 C CA . GLU A 1 133 ? 13.598 -0.533 -14.374 1.00 97.69 133 GLU A CA 1
ATOM 1055 C C . GLU A 1 133 ? 14.522 -1.765 -14.354 1.00 97.69 133 GLU A C 1
ATOM 1057 O O . GLU A 1 133 ? 14.153 -2.854 -13.891 1.00 97.69 133 GLU A O 1
ATOM 1062 N N . THR A 1 134 ? 15.760 -1.575 -14.812 1.00 97.19 134 THR A N 1
ATOM 1063 C CA . THR A 1 134 ? 16.807 -2.603 -14.853 1.00 97.19 134 THR A CA 1
ATOM 1064 C C . THR A 1 134 ? 18.115 -2.095 -14.260 1.00 97.19 134 THR A C 1
ATOM 1066 O O . THR A 1 134 ? 18.434 -0.914 -14.364 1.00 97.19 134 THR A O 1
ATOM 1069 N N . VAL A 1 135 ? 18.905 -3.002 -13.691 1.00 97.12 135 VAL A N 1
ATOM 1070 C CA . VAL A 1 135 ? 20.288 -2.759 -13.265 1.00 97.12 135 VAL A CA 1
ATOM 1071 C C . VAL A 1 135 ? 21.204 -3.606 -14.139 1.00 97.12 135 VAL A C 1
ATOM 1073 O O . VAL A 1 135 ? 20.972 -4.808 -14.271 1.00 97.12 135 VAL A O 1
ATOM 1076 N N . CYS A 1 136 ? 22.229 -2.982 -14.721 1.00 95.50 136 CYS A N 1
ATOM 1077 C CA . CYS A 1 136 ? 23.188 -3.637 -15.606 1.00 95.50 136 CYS A CA 1
ATOM 1078 C C . CYS A 1 136 ? 24.596 -3.622 -14.999 1.00 95.50 136 CYS A C 1
ATOM 1080 O O . CYS A 1 136 ? 25.071 -2.564 -14.585 1.00 95.50 136 CYS A O 1
ATOM 1082 N N . VAL A 1 137 ? 25.258 -4.779 -14.961 1.00 94.38 137 VAL A N 1
ATOM 1083 C CA . VAL A 1 137 ? 26.655 -4.950 -14.521 1.00 94.38 137 VAL A CA 1
ATOM 1084 C C . VAL A 1 137 ? 27.344 -5.874 -15.522 1.00 94.38 137 VAL A C 1
ATOM 1086 O O . VAL A 1 137 ? 26.761 -6.880 -15.904 1.00 94.38 137 VAL A O 1
ATOM 1089 N N . ASP A 1 138 ? 28.545 -5.521 -15.988 1.00 92.00 138 ASP A N 1
ATOM 1090 C CA . ASP A 1 138 ? 29.338 -6.330 -16.932 1.00 92.00 138 ASP A CA 1
ATOM 1091 C C . ASP A 1 138 ? 28.561 -6.813 -18.180 1.00 92.00 138 ASP A C 1
ATOM 1093 O O . ASP A 1 138 ? 28.699 -7.947 -18.625 1.00 92.00 138 ASP A O 1
ATOM 1097 N N . ASN A 1 139 ? 27.747 -5.923 -18.768 1.00 91.62 139 ASN A N 1
ATOM 1098 C CA . ASN A 1 139 ? 26.838 -6.180 -19.902 1.00 91.62 139 ASN A CA 1
ATOM 1099 C C . ASN A 1 139 ? 25.677 -7.156 -19.632 1.00 91.62 139 ASN A C 1
ATOM 1101 O O . ASN A 1 139 ? 24.930 -7.480 -20.556 1.00 91.62 139 ASN A O 1
ATOM 1105 N N . GLU A 1 140 ? 25.457 -7.564 -18.385 1.00 93.56 140 GLU A N 1
ATOM 1106 C CA . GLU A 1 140 ? 24.282 -8.330 -17.978 1.00 93.56 140 GLU A CA 1
ATOM 1107 C C . GLU A 1 140 ? 23.276 -7.416 -17.275 1.00 93.56 140 GLU A C 1
ATOM 1109 O O . GLU A 1 140 ? 23.571 -6.805 -16.248 1.00 93.56 140 GLU A O 1
ATOM 1114 N N . CYS A 1 141 ? 22.069 -7.312 -17.835 1.00 94.75 141 CYS A N 1
ATOM 1115 C CA . CYS A 1 141 ? 20.982 -6.507 -17.286 1.00 94.75 141 CYS A CA 1
ATOM 1116 C C . CYS A 1 141 ? 19.911 -7.395 -16.653 1.00 94.75 141 CYS A C 1
ATOM 1118 O O . CYS A 1 141 ? 19.396 -8.315 -17.285 1.00 94.75 141 CYS A O 1
ATOM 1120 N N . GLN A 1 142 ? 19.508 -7.066 -15.429 1.00 95.81 142 GLN A N 1
ATOM 1121 C CA . GLN A 1 142 ? 18.415 -7.732 -14.719 1.00 95.81 142 GLN A CA 1
ATOM 1122 C C . GLN A 1 142 ? 17.401 -6.716 -14.194 1.00 95.81 142 GLN A C 1
ATOM 1124 O O . GLN A 1 142 ? 17.715 -5.541 -14.010 1.00 95.81 142 GLN A O 1
ATOM 1129 N N . GLY A 1 143 ? 16.169 -7.160 -13.938 1.00 97.38 143 GLY A N 1
ATOM 1130 C CA . GLY A 1 143 ? 15.145 -6.304 -13.334 1.00 97.38 143 GLY A CA 1
ATOM 1131 C C . GLY A 1 143 ? 15.574 -5.785 -11.959 1.00 97.38 143 GLY A C 1
ATOM 1132 O O . GLY A 1 143 ? 16.152 -6.531 -11.163 1.00 97.38 143 GLY A O 1
ATOM 1133 N N . LEU A 1 144 ? 15.267 -4.518 -11.669 1.00 97.94 144 LEU A N 1
ATOM 1134 C CA . LEU A 1 144 ? 15.605 -3.894 -10.391 1.00 97.94 144 LEU A CA 1
ATOM 1135 C C . LEU A 1 144 ? 15.034 -4.699 -9.212 1.00 97.94 144 LEU A C 1
ATOM 1137 O O . LEU A 1 144 ? 13.843 -5.019 -9.172 1.00 97.94 144 LEU A O 1
ATOM 1141 N N . THR A 1 145 ? 15.892 -4.987 -8.233 1.00 98.06 145 THR A N 1
ATOM 1142 C CA . THR A 1 145 ? 15.504 -5.596 -6.957 1.00 98.06 145 THR A CA 1
ATOM 1143 C C . THR A 1 145 ? 15.512 -4.546 -5.864 1.00 98.06 145 THR A C 1
ATOM 1145 O O . THR A 1 145 ? 16.536 -3.909 -5.625 1.00 98.06 145 THR A O 1
ATOM 1148 N N . ILE A 1 146 ? 14.392 -4.410 -5.160 1.00 97.88 146 ILE A N 1
ATOM 1149 C CA . ILE A 1 146 ? 14.275 -3.499 -4.025 1.00 97.88 146 ILE A CA 1
ATOM 1150 C C . ILE A 1 146 ? 14.310 -4.264 -2.703 1.00 97.88 146 ILE A C 1
ATOM 1152 O O . ILE A 1 146 ? 13.895 -5.424 -2.616 1.00 97.88 146 ILE A O 1
ATOM 1156 N N . LYS A 1 147 ? 14.778 -3.580 -1.660 1.00 98.0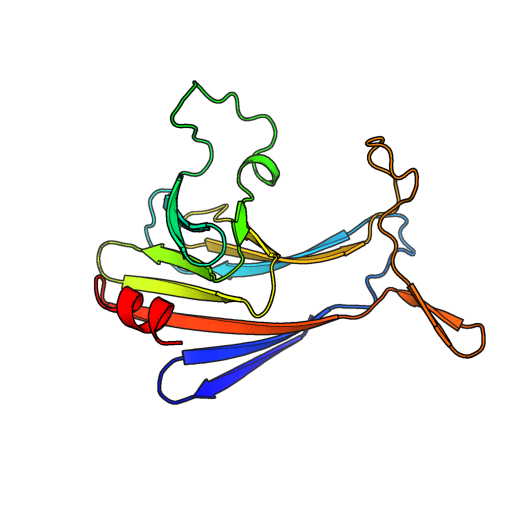0 147 LYS A N 1
ATOM 1157 C CA . LYS A 1 147 ? 14.686 -4.016 -0.265 1.00 98.00 147 LYS A CA 1
ATOM 1158 C C . LYS A 1 147 ? 14.059 -2.907 0.561 1.00 98.00 147 LYS A C 1
ATOM 1160 O O . LYS A 1 147 ? 14.291 -1.729 0.273 1.00 98.00 147 LYS A O 1
ATOM 1165 N N . GLY A 1 148 ? 13.299 -3.278 1.577 1.00 96.50 148 GLY A N 1
ATOM 1166 C CA . GLY A 1 148 ? 12.665 -2.324 2.474 1.00 96.50 148 GLY A CA 1
ATOM 1167 C C . GLY A 1 148 ? 12.019 -2.996 3.669 1.00 96.50 148 GLY A C 1
ATOM 1168 O O . GLY A 1 148 ? 12.117 -4.213 3.840 1.00 96.50 148 GLY A O 1
ATOM 1169 N N . ASN A 1 149 ? 11.363 -2.180 4.484 1.00 96.38 149 ASN A N 1
ATOM 1170 C CA . ASN A 1 149 ? 10.703 -2.605 5.709 1.00 96.38 149 ASN A CA 1
ATOM 1171 C C . ASN A 1 149 ? 9.297 -2.019 5.810 1.00 96.38 149 ASN A C 1
ATOM 1173 O O . ASN A 1 149 ? 9.039 -0.897 5.378 1.00 96.38 149 ASN A O 1
ATOM 1177 N N . PHE A 1 150 ? 8.405 -2.758 6.456 1.00 95.88 150 PHE A N 1
ATOM 1178 C CA . PHE A 1 150 ? 7.204 -2.185 7.050 1.00 95.88 150 PHE A CA 1
ATOM 1179 C C . PHE A 1 150 ? 7.047 -2.691 8.481 1.00 95.88 150 PHE A C 1
ATOM 1181 O O . PHE A 1 150 ? 7.555 -3.752 8.856 1.00 95.88 150 PHE A O 1
ATOM 1188 N N . TYR A 1 151 ? 6.366 -1.898 9.292 1.00 96.31 151 TYR A N 1
ATOM 1189 C CA . TYR A 1 151 ? 6.247 -2.107 10.727 1.00 96.31 151 TYR A CA 1
ATOM 1190 C C . TYR A 1 151 ? 4.797 -2.400 11.050 1.00 96.31 151 TYR A C 1
ATOM 1192 O O . TYR A 1 151 ? 3.919 -1.659 10.624 1.00 96.31 151 TYR A O 1
ATOM 1200 N N . LEU A 1 152 ? 4.543 -3.464 11.800 1.00 95.56 152 LEU A N 1
ATOM 1201 C CA . L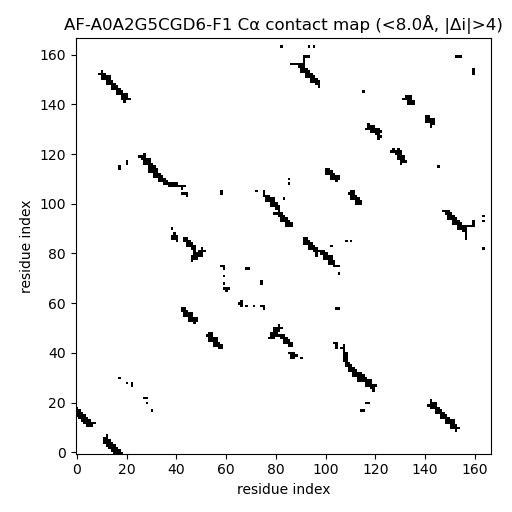EU A 1 152 ? 3.198 -3.914 12.128 1.00 95.56 152 LEU A CA 1
ATOM 1202 C C . LEU A 1 152 ? 2.995 -3.911 13.636 1.00 95.56 152 LEU A C 1
ATOM 1204 O O . LEU A 1 152 ? 3.822 -4.443 14.385 1.00 95.56 152 LEU A O 1
ATOM 1208 N N . ARG A 1 153 ? 1.861 -3.369 14.078 1.00 95.00 153 ARG A N 1
ATOM 1209 C CA . ARG A 1 153 ? 1.458 -3.405 15.484 1.00 95.00 153 ARG A CA 1
ATOM 1210 C C . ARG A 1 153 ? -0.050 -3.567 15.633 1.00 95.00 153 ARG A C 1
ATOM 1212 O O . ARG A 1 153 ? -0.819 -3.005 14.856 1.00 95.00 153 ARG A O 1
ATOM 1219 N N . ILE A 1 154 ? -0.441 -4.349 16.635 1.00 95.44 154 ILE A N 1
ATOM 1220 C CA . ILE A 1 154 ? -1.828 -4.563 17.044 1.00 95.44 154 ILE A CA 1
ATOM 1221 C C . ILE A 1 154 ? -1.996 -3.958 18.434 1.00 95.44 154 ILE A C 1
ATOM 1223 O O . ILE A 1 154 ? -1.232 -4.298 19.338 1.00 95.44 154 ILE A O 1
ATOM 1227 N N . ASP A 1 155 ? -2.994 -3.101 18.602 1.00 95.81 155 ASP A N 1
ATOM 1228 C CA . ASP A 1 155 ? -3.290 -2.417 19.862 1.00 95.81 155 ASP A CA 1
ATOM 1229 C C . ASP A 1 155 ? -4.788 -2.534 20.201 1.00 95.81 155 ASP A C 1
ATOM 1231 O O . ASP A 1 155 ? -5.615 -2.720 19.303 1.00 95.81 155 ASP A O 1
ATOM 1235 N N . PRO A 1 156 ? -5.182 -2.420 21.482 1.00 96.75 156 PRO A N 1
ATOM 1236 C CA . PRO A 1 156 ? -6.571 -2.151 21.839 1.00 96.75 156 PRO A CA 1
ATOM 1237 C C . PRO A 1 156 ? -7.083 -0.868 21.167 1.00 96.75 156 PRO A C 1
ATOM 1239 O O . PRO A 1 156 ? -6.317 0.075 20.950 1.00 96.75 156 PRO A O 1
ATOM 1242 N N . LEU A 1 157 ? -8.383 -0.821 20.868 1.00 96.56 157 LEU A N 1
ATOM 1243 C CA . LEU A 1 157 ? -9.026 0.372 20.312 1.00 96.56 157 LEU A CA 1
ATOM 1244 C C . LEU A 1 157 ? -8.770 1.598 21.208 1.00 96.56 157 LEU A C 1
ATOM 1246 O O . LEU A 1 157 ? -9.046 1.560 22.407 1.00 96.56 157 LEU A O 1
ATOM 1250 N N . GLY A 1 158 ? -8.254 2.675 20.618 1.00 93.94 158 GLY A N 1
ATOM 1251 C CA . GLY A 1 158 ? -7.873 3.923 21.283 1.00 93.94 158 GLY A CA 1
ATOM 1252 C C . GLY A 1 158 ? -6.380 4.049 21.612 1.00 93.94 158 GLY A C 1
ATOM 1253 O O . GLY A 1 158 ? -5.893 5.167 21.777 1.00 93.94 158 GLY A O 1
ATOM 1254 N N . GLU A 1 159 ? -5.626 2.947 21.656 1.00 94.56 159 GLU A N 1
ATOM 1255 C CA . GLU A 1 159 ? -4.222 2.953 22.106 1.00 94.56 159 GLU A CA 1
ATOM 1256 C C . GLU A 1 159 ? -3.207 3.012 20.949 1.00 94.56 159 GLU A C 1
ATOM 1258 O O . GLU A 1 159 ? -2.069 3.462 21.126 1.00 94.56 159 GLU A O 1
ATOM 1263 N N . GLY A 1 160 ? -3.607 2.621 19.733 1.00 93.38 160 GLY A N 1
ATOM 1264 C CA . GLY A 1 160 ? -2.696 2.551 18.584 1.00 93.38 160 GLY A CA 1
ATOM 1265 C C . GLY A 1 160 ? -2.215 3.920 18.087 1.00 93.38 160 GLY A C 1
ATOM 1266 O O . GLY A 1 160 ? -1.112 4.045 17.543 1.00 93.38 160 GLY A O 1
ATOM 1267 N N . ALA A 1 161 ? -2.994 4.983 18.321 1.00 94.06 161 ALA A N 1
ATOM 1268 C CA . ALA A 1 161 ? -2.672 6.336 17.861 1.00 94.06 161 ALA A CA 1
ATOM 1269 C C . ALA A 1 161 ? -1.346 6.857 18.432 1.00 94.06 161 ALA A C 1
ATOM 1271 O O . ALA A 1 161 ? -0.594 7.531 17.723 1.00 94.06 161 ALA A O 1
ATOM 1272 N N . LYS A 1 162 ? -1.035 6.511 19.688 1.00 92.00 162 LYS A N 1
ATOM 1273 C CA . LYS A 1 162 ? 0.224 6.897 20.332 1.00 92.00 162 LYS A CA 1
ATOM 1274 C C . LYS A 1 162 ? 1.414 6.320 19.575 1.00 92.00 162 LYS A C 1
ATOM 1276 O O . LYS A 1 162 ? 2.329 7.063 19.238 1.00 92.00 162 LYS A O 1
ATOM 1281 N N . TRP A 1 163 ? 1.371 5.027 19.250 1.00 93.69 163 TRP A N 1
ATOM 1282 C CA . TRP A 1 163 ? 2.457 4.367 18.529 1.00 93.69 163 TRP A CA 1
ATOM 1283 C C . TRP A 1 163 ? 2.646 4.928 17.120 1.00 93.69 163 TRP A C 1
ATOM 1285 O O . TRP A 1 163 ? 3.772 5.240 16.754 1.00 93.69 163 TRP A O 1
ATOM 1295 N N . ARG A 1 164 ? 1.560 5.160 16.367 1.00 94.56 164 ARG A N 1
ATOM 1296 C CA . ARG A 1 164 ? 1.634 5.749 15.013 1.00 94.56 164 ARG A CA 1
ATOM 1297 C C . ARG A 1 164 ? 2.288 7.140 14.975 1.00 94.56 164 ARG A C 1
ATOM 1299 O O . ARG A 1 164 ? 2.679 7.590 13.904 1.00 94.56 164 ARG A O 1
ATOM 1306 N N . ARG A 1 165 ? 2.358 7.845 16.112 1.00 91.81 165 ARG A N 1
ATOM 1307 C CA . ARG A 1 165 ? 2.897 9.214 16.232 1.00 91.81 165 ARG A CA 1
ATOM 1308 C C . ARG A 1 165 ? 4.231 9.309 16.960 1.00 91.81 165 ARG A C 1
ATOM 1310 O O . ARG A 1 165 ? 4.889 10.336 16.846 1.00 91.81 165 ARG A O 1
ATOM 1317 N N . SER A 1 166 ? 4.588 8.293 17.734 1.00 86.56 166 SER A N 1
ATOM 1318 C CA . SER A 1 166 ? 5.829 8.253 18.511 1.00 86.56 166 SER A CA 1
ATOM 1319 C C . SER A 1 166 ? 6.851 7.263 17.957 1.00 86.56 166 SER A C 1
ATOM 1321 O O . SER A 1 166 ? 7.835 6.995 18.645 1.00 86.56 166 SER A O 1
ATOM 1323 N N . PHE A 1 167 ? 6.550 6.636 16.817 1.00 69.81 167 PHE A N 1
ATOM 1324 C CA . PHE A 1 167 ? 7.479 5.779 16.094 1.00 69.81 167 PHE A CA 1
ATOM 1325 C C . PHE A 1 167 ? 8.613 6.606 15.487 1.00 69.81 167 PHE A C 1
ATOM 1327 O O . PHE A 1 167 ? 8.312 7.698 14.952 1.00 69.81 167 PHE A O 1
#

Foldseek 3Di:
DDWDWDDDPFWTKTKDKDDPPDCPVVDWDWDKDKDADPAQQQQWKWADDQLDDIDIAGQQDDDPDRGDDPDSPVVFKDKHAAWMWTDHPWKIKIKGFPGIWIKGASDGRMIMTGDDIAFDDDPPPPPRDGRHDWDDDPNDITHDMDITIMIIGMDTPPPVVCVSPVD

Sequence (167 aa):
MYVCPNMYPNHYILNFQVGPIPIDDGIGKEVATQITTTMKTNKTFYTDSNGRDFIKRIRDFRTDWDLQVKQPVAGNYYPINLGLYMEDSKTELSVLVDRSVGGSSLADGQMELMLHRRLLFDDSKGVAEALNETVCVDNECQGLTIKGNFYLRIDPLGEGAKWRRSF

Radius of gyration: 17.63 Å; Cα contacts (8 Å, |Δi|>4): 353; chains: 1; bounding box: 52×29×46 Å